Protein AF-A0A969MV50-F1 (afdb_monomer)

Radius of gyration: 19.42 Å; Cα contacts (8 Å, |Δi|>4): 163; chains: 1; bounding box: 43×26×52 Å

Secondary structure (DSSP, 8-state):
--EEEETTEEEETT-----HHHHHHHHHHHHTT--EE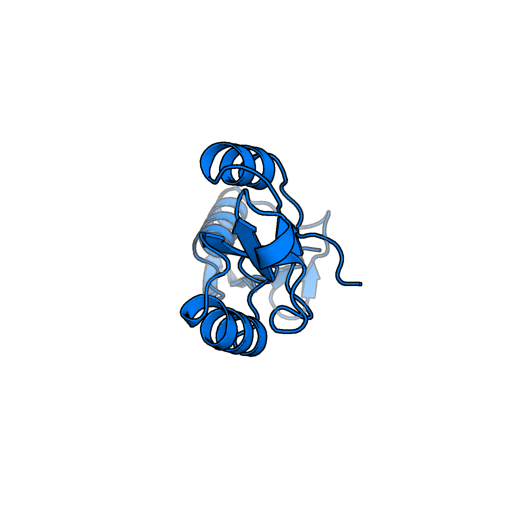EEETTEEEEE---PPPPEEEEE--STTHHHHHHHHHHTT-EEEEE-S-HHHHTSGGGTTSEEE-S-HHHHHHHHHH--SPPPP-

Foldseek 3Di:
DAWWAFPNDIDDDPDDPPDVVVVVVLVVCQVVVHWDWDQDPNGITTRDDDDQAAEDEAEDLDDVVLVVLVVCVVVRYQYEYEDLDVVSQPDPSNPQHHYDNHDPVVVVVVVVVDPDRPDGD

Sequence (121 aa):
AQSLIAAGETFGAGNLPATPELANAANAAIDQDACRIEEIDGRRLFIHVFSPPPRLIIVGAVHIAQPLAQMARIAGYSVFLVDPRPAFVERDGFAGTTPIASWPDEAITDLASTAEPPSSP

Mean predicted aligned error: 9.25 Å

Structure (mmCIF, N/CA/C/O backbone):
data_AF-A0A969MV50-F1
#
_entry.id   AF-A0A969MV50-F1
#
loop_
_atom_site.group_PDB
_atom_site.id
_atom_site.type_symbol
_atom_site.label_atom_id
_atom_site.label_alt_id
_atom_site.label_comp_id
_atom_site.label_asym_id
_atom_site.label_entity_id
_atom_site.label_seq_id
_atom_site.pdbx_PDB_ins_code
_atom_site.Cartn_x
_atom_site.Cartn_y
_atom_site.Cartn_z
_atom_site.occupancy
_atom_site.B_iso_or_equiv
_atom_site.auth_seq_id
_atom_site.auth_comp_id
_atom_site.auth_asym_id
_atom_site.auth_atom_id
_atom_site.pdbx_PDB_model_num
ATOM 1 N N . ALA A 1 1 ? -12.107 8.773 6.513 1.00 43.03 1 ALA A N 1
ATOM 2 C CA . ALA A 1 1 ? -13.155 9.254 7.438 1.00 43.03 1 ALA A CA 1
ATOM 3 C C . ALA A 1 1 ? -13.176 8.329 8.649 1.00 43.03 1 ALA A C 1
ATOM 5 O O . ALA A 1 1 ? -13.305 7.129 8.457 1.00 43.03 1 ALA A O 1
ATOM 6 N N . GLN A 1 2 ? -12.957 8.849 9.859 1.00 50.38 2 GLN A N 1
ATOM 7 C CA . GLN A 1 2 ? -12.969 8.049 11.091 1.00 50.38 2 GLN A CA 1
ATOM 8 C C . GLN A 1 2 ? -14.398 7.999 11.653 1.00 50.38 2 GLN A C 1
ATOM 10 O O . GLN A 1 2 ? -15.133 8.987 11.581 1.00 50.38 2 GLN A O 1
ATOM 15 N N . SER A 1 3 ? -14.829 6.849 12.163 1.00 51.47 3 SER A N 1
ATOM 16 C CA . SER A 1 3 ? -16.154 6.667 12.768 1.00 51.47 3 SER A CA 1
ATOM 17 C C . SER A 1 3 ? -16.040 5.677 13.921 1.00 51.47 3 SER A C 1
ATOM 19 O O . SER A 1 3 ? -15.439 4.619 13.755 1.00 51.47 3 SER A O 1
ATOM 21 N N . LEU A 1 4 ? -16.596 6.025 15.082 1.00 55.16 4 LEU A N 1
ATOM 22 C CA . LEU A 1 4 ? -16.663 5.150 16.255 1.00 55.16 4 LEU A CA 1
ATOM 23 C C . LEU A 1 4 ? -18.073 4.566 16.343 1.00 55.16 4 LEU A C 1
ATOM 25 O O . LEU A 1 4 ? -19.046 5.309 16.228 1.00 55.16 4 LEU A O 1
ATOM 29 N N . ILE A 1 5 ? -18.193 3.264 16.590 1.00 53.75 5 ILE A N 1
ATOM 30 C CA . ILE A 1 5 ? -19.481 2.627 16.876 1.00 53.75 5 ILE A CA 1
ATOM 31 C C . ILE A 1 5 ? -19.458 2.150 18.329 1.00 53.75 5 ILE A C 1
ATOM 33 O O . ILE A 1 5 ? -18.663 1.284 18.694 1.00 53.75 5 ILE A O 1
ATOM 37 N N . ALA A 1 6 ? -20.333 2.712 19.161 1.00 52.50 6 ALA A N 1
ATOM 38 C CA . ALA A 1 6 ? -20.466 2.368 20.572 1.00 52.50 6 ALA A CA 1
ATOM 39 C C . ALA A 1 6 ? -21.909 1.939 20.862 1.00 52.50 6 ALA A C 1
ATOM 41 O O . ALA A 1 6 ? -22.839 2.691 20.602 1.00 52.50 6 ALA A O 1
ATOM 42 N N . ALA A 1 7 ? -22.105 0.724 21.386 1.00 54.75 7 ALA A N 1
ATOM 43 C CA . ALA A 1 7 ? -23.419 0.205 21.797 1.00 54.75 7 ALA A CA 1
ATOM 44 C C . ALA A 1 7 ? -24.544 0.276 20.729 1.00 54.75 7 ALA A C 1
ATOM 46 O O . ALA A 1 7 ? -25.717 0.380 21.072 1.00 54.75 7 ALA A O 1
ATOM 47 N N . GLY A 1 8 ? -24.200 0.189 19.437 1.00 55.16 8 GLY A N 1
ATOM 48 C CA . GLY A 1 8 ? -25.162 0.289 18.328 1.00 55.16 8 GLY A CA 1
ATOM 49 C C . GLY A 1 8 ? -25.410 1.715 17.821 1.00 55.16 8 GLY A C 1
ATOM 50 O O . GLY A 1 8 ? -26.156 1.891 16.861 1.00 55.16 8 GLY A O 1
ATOM 51 N N . GLU A 1 9 ? -24.753 2.717 18.409 1.00 50.94 9 GLU A N 1
ATOM 52 C CA . GLU A 1 9 ? -24.778 4.108 17.961 1.00 50.94 9 GLU A CA 1
ATOM 53 C C . GLU A 1 9 ? -23.477 4.458 17.224 1.00 50.94 9 GLU A C 1
ATOM 55 O O . GLU A 1 9 ? -22.374 4.161 17.692 1.00 50.94 9 GLU A O 1
ATOM 60 N N . THR A 1 10 ? -23.601 5.096 16.058 1.00 54.12 10 THR A N 1
ATOM 61 C CA . THR A 1 10 ? -22.461 5.580 15.268 1.00 54.12 10 THR A CA 1
ATOM 62 C C . THR A 1 10 ? -22.184 7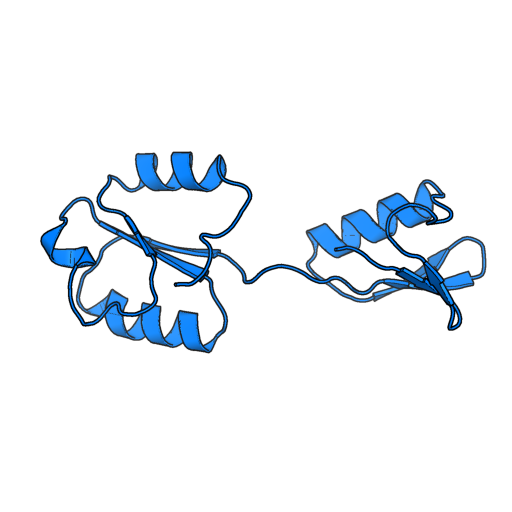.040 15.610 1.00 54.12 10 THR A C 1
ATOM 64 O O . THR A 1 10 ? -23.001 7.916 15.327 1.00 54.12 10 THR A O 1
ATOM 67 N N . PHE A 1 11 ? -21.003 7.317 16.154 1.00 57.41 11 PHE A N 1
ATOM 68 C CA . PHE A 1 11 ? -20.507 8.667 16.397 1.00 57.41 11 PHE A CA 1
ATOM 69 C C . PHE A 1 11 ? -19.591 9.069 15.232 1.00 57.41 11 PHE A C 1
ATOM 71 O O . PHE A 1 11 ? -18.498 8.527 15.047 1.00 57.41 11 PHE A O 1
ATOM 78 N N . GLY A 1 12 ? -20.081 9.990 14.397 1.00 43.41 12 GLY A N 1
ATOM 79 C CA . GLY A 1 12 ? -19.344 10.545 13.261 1.00 43.41 12 GLY A CA 1
ATOM 80 C C . GLY A 1 12 ? -18.306 11.590 13.679 1.00 43.41 12 GLY A C 1
ATOM 81 O O . GLY A 1 12 ? -18.380 12.155 14.773 1.00 43.41 12 GLY A O 1
ATOM 82 N N . ALA A 1 13 ? -17.350 11.852 12.780 1.00 45.97 13 ALA A N 1
ATOM 83 C CA . ALA A 1 13 ? -16.310 12.872 12.914 1.00 45.97 13 ALA A CA 1
ATOM 84 C C . ALA A 1 13 ? -16.898 14.215 13.397 1.00 45.97 13 ALA A C 1
ATOM 86 O O . ALA A 1 13 ? -17.526 14.937 12.628 1.00 45.97 13 ALA A O 1
ATOM 87 N N . GLY A 1 14 ? -16.724 14.518 14.687 1.00 43.94 14 GLY A N 1
ATOM 88 C CA . GLY A 1 14 ? -17.176 15.766 15.311 1.00 43.94 14 GLY A CA 1
ATOM 89 C C . GLY A 1 14 ? -17.942 15.617 16.629 1.00 43.94 14 GLY A C 1
ATOM 90 O O . GLY A 1 14 ? -17.989 16.586 17.377 1.00 43.94 14 GLY A O 1
ATOM 91 N N . ASN A 1 15 ? -18.491 14.439 16.956 1.00 46.84 15 ASN A N 1
ATOM 92 C CA . ASN A 1 15 ? -19.221 14.228 18.221 1.00 46.84 15 ASN A CA 1
ATOM 93 C C . ASN A 1 15 ? -18.810 12.940 18.952 1.00 46.84 15 ASN A C 1
ATOM 95 O O . ASN A 1 15 ? -19.641 12.226 19.509 1.00 46.84 15 ASN A O 1
ATOM 99 N N . LEU A 1 16 ? -17.517 12.615 18.921 1.00 54.88 16 LEU A N 1
ATOM 100 C CA . LEU A 1 16 ? -16.963 11.610 19.823 1.00 54.88 16 LEU A CA 1
ATOM 101 C C . LEU A 1 16 ? -17.031 12.187 21.247 1.00 54.88 16 LEU A C 1
ATOM 103 O O . LEU A 1 16 ? -16.587 13.323 21.433 1.00 54.88 16 LEU A O 1
ATOM 107 N N . PRO A 1 17 ? -17.527 11.456 22.260 1.00 56.75 17 PRO A N 1
ATOM 108 C CA . PRO A 1 17 ? -17.258 11.806 23.648 1.00 56.75 17 PRO A CA 1
ATOM 109 C C . PRO A 1 17 ? -15.754 11.620 23.874 1.00 56.75 17 PRO A C 1
ATOM 111 O O . PRO A 1 17 ? -15.301 10.549 24.256 1.00 56.75 17 PRO A O 1
ATOM 114 N N . ALA A 1 18 ? -14.957 12.628 23.518 1.00 62.16 18 ALA A N 1
ATOM 115 C CA . ALA A 1 18 ? -13.504 12.561 23.527 1.00 62.16 18 ALA A CA 1
ATOM 116 C C . ALA A 1 18 ? -12.999 12.683 24.967 1.00 62.16 18 ALA A C 1
ATOM 118 O O . ALA A 1 18 ? -12.464 13.715 25.375 1.00 62.16 18 ALA A O 1
ATOM 119 N N . THR A 1 19 ? -13.191 11.632 25.761 1.00 77.25 19 THR A N 1
ATOM 120 C CA . THR A 1 19 ? -12.386 11.466 26.963 1.00 77.25 19 THR A CA 1
ATOM 121 C C . THR A 1 19 ? -10.933 11.242 26.531 1.00 77.25 19 THR A C 1
ATOM 123 O O . THR A 1 19 ? -10.684 10.621 25.489 1.00 77.25 19 THR A O 1
ATOM 126 N N . PRO A 1 20 ? -9.945 11.759 27.285 1.00 80.69 20 PRO A N 1
ATOM 127 C CA . PRO A 1 20 ? -8.533 11.543 26.964 1.00 80.69 20 PRO A CA 1
ATOM 128 C C . PRO A 1 20 ? -8.181 10.056 26.835 1.00 80.69 20 PRO A C 1
ATOM 130 O O . PRO A 1 20 ? -7.339 9.682 26.026 1.00 80.69 20 PRO A O 1
ATOM 133 N N . GLU A 1 21 ? -8.867 9.203 27.595 1.00 83.50 21 GLU A N 1
ATOM 134 C CA . GLU A 1 21 ? -8.704 7.753 27.563 1.00 83.50 21 GLU A CA 1
ATOM 135 C C . GLU A 1 21 ? -9.161 7.145 26.230 1.00 83.50 21 GLU A C 1
ATOM 137 O O . GLU A 1 21 ? -8.394 6.415 25.600 1.00 83.50 21 GLU A O 1
ATOM 142 N N . LEU A 1 22 ? -10.346 7.522 25.730 1.00 81.56 22 LEU A N 1
ATOM 143 C CA . LEU A 1 22 ? -10.817 7.100 24.409 1.00 81.56 22 LEU A CA 1
ATOM 144 C C . LEU A 1 22 ? -9.907 7.600 23.283 1.00 81.56 22 LEU A C 1
ATOM 146 O O . LEU A 1 22 ? -9.620 6.848 22.352 1.00 81.56 22 LEU A O 1
ATOM 150 N N . ALA A 1 23 ? -9.430 8.843 23.368 1.00 79.31 23 ALA A N 1
ATOM 151 C CA . ALA A 1 23 ? -8.510 9.396 22.377 1.00 79.31 23 ALA A CA 1
ATOM 152 C C . ALA A 1 23 ? -7.181 8.621 22.342 1.00 79.31 23 ALA A C 1
ATOM 154 O O . ALA A 1 23 ? -6.707 8.253 21.268 1.00 79.31 23 ALA A O 1
ATOM 155 N N . ASN A 1 24 ? -6.611 8.309 23.508 1.00 83.44 24 ASN A N 1
ATOM 156 C CA . ASN A 1 24 ? -5.386 7.516 23.608 1.00 83.44 24 ASN A CA 1
ATOM 157 C C . ASN A 1 24 ? -5.585 6.088 23.088 1.00 83.44 24 ASN A C 1
ATOM 159 O O . ASN A 1 24 ? -4.744 5.586 22.342 1.00 83.44 24 ASN A O 1
ATOM 163 N N . ALA A 1 25 ? -6.705 5.448 23.431 1.00 84.94 25 ALA A N 1
ATOM 164 C CA . ALA A 1 25 ? -7.029 4.118 22.935 1.00 84.94 25 ALA A CA 1
ATOM 165 C C . ALA A 1 25 ? -7.192 4.114 21.405 1.00 84.94 25 ALA A C 1
ATOM 167 O O . ALA A 1 25 ? -6.621 3.254 20.731 1.00 84.94 25 ALA A O 1
ATOM 168 N N . ALA A 1 26 ? -7.901 5.095 20.841 1.00 81.50 26 ALA A N 1
ATOM 169 C CA . ALA A 1 26 ? -8.055 5.231 19.396 1.00 81.50 26 ALA A CA 1
ATOM 170 C C . ALA A 1 26 ? -6.706 5.453 18.693 1.00 81.50 26 ALA A C 1
ATOM 172 O O . ALA A 1 26 ? -6.411 4.751 17.728 1.00 81.50 26 ALA A O 1
ATOM 173 N N . ASN A 1 27 ? -5.856 6.348 19.207 1.00 80.69 27 ASN A N 1
ATOM 174 C CA . ASN A 1 27 ? -4.523 6.592 18.646 1.00 80.69 27 ASN A CA 1
ATOM 175 C C . ASN A 1 27 ? -3.652 5.331 18.691 1.00 80.69 27 ASN A C 1
ATOM 177 O O . ASN A 1 27 ? -3.096 4.939 17.673 1.00 80.69 27 ASN A O 1
ATOM 181 N N . ALA A 1 28 ? -3.631 4.616 19.819 1.00 84.50 28 ALA A N 1
ATOM 182 C CA . ALA A 1 28 ? -2.898 3.357 19.918 1.00 84.50 28 ALA A CA 1
ATOM 183 C C . ALA A 1 28 ? -3.431 2.279 18.955 1.00 84.50 28 ALA A C 1
ATOM 185 O O . ALA A 1 28 ? -2.681 1.406 18.533 1.00 84.50 28 ALA A O 1
ATOM 186 N N . ALA A 1 29 ? -4.730 2.291 18.628 1.00 84.94 29 ALA A N 1
ATOM 187 C CA . ALA A 1 29 ? -5.315 1.373 17.642 1.00 84.94 29 ALA A CA 1
ATOM 188 C C . ALA A 1 29 ? -4.866 1.710 16.224 1.00 84.94 29 ALA A C 1
ATOM 190 O O . ALA A 1 29 ? -4.524 0.806 15.465 1.00 84.94 29 ALA A O 1
ATOM 191 N N . ILE A 1 30 ? -4.830 3.003 15.901 1.00 81.62 30 ILE A N 1
ATOM 192 C CA . ILE A 1 30 ? -4.337 3.517 14.623 1.00 81.62 30 ILE A CA 1
ATOM 193 C C . ILE A 1 30 ? -2.854 3.176 14.454 1.00 81.62 30 ILE A C 1
ATOM 195 O O . ILE A 1 30 ? -2.481 2.616 13.428 1.00 81.62 30 ILE A O 1
ATOM 199 N N . ASP A 1 31 ? -2.029 3.427 15.472 1.00 80.62 31 ASP A N 1
ATOM 200 C CA . ASP A 1 31 ? -0.583 3.166 15.423 1.00 80.62 31 ASP A CA 1
ATOM 201 C C . ASP A 1 31 ? -0.252 1.677 15.240 1.00 80.62 31 ASP A C 1
ATOM 203 O O . ASP A 1 31 ? 0.769 1.324 14.652 1.00 80.62 31 ASP A O 1
ATOM 207 N N . GLN A 1 32 ? -1.113 0.793 15.748 1.00 84.06 32 GLN A N 1
ATOM 208 C CA . GLN A 1 32 ? -0.958 -0.660 15.642 1.00 84.06 32 GLN A CA 1
ATOM 209 C C . GLN A 1 32 ? -1.678 -1.260 14.431 1.00 84.06 32 GLN A C 1
ATOM 211 O O . GLN A 1 32 ? -1.600 -2.472 14.234 1.00 84.06 32 GLN A O 1
ATOM 216 N N . ASP A 1 33 ? -2.401 -0.443 13.661 1.00 83.75 33 ASP A N 1
ATOM 217 C CA . ASP A 1 33 ? -3.303 -0.877 12.592 1.00 83.75 33 ASP A CA 1
ATOM 218 C C . ASP A 1 33 ? -4.223 -2.044 13.015 1.00 83.75 33 ASP A C 1
ATOM 220 O O . ASP A 1 33 ? -4.409 -3.035 12.307 1.00 83.75 33 ASP A O 1
ATOM 224 N N . ALA A 1 34 ? -4.759 -1.963 14.239 1.00 85.00 34 ALA A N 1
ATOM 225 C CA . ALA A 1 34 ? -5.445 -3.075 14.886 1.00 85.00 34 ALA A CA 1
ATOM 226 C C . ALA A 1 34 ? -6.817 -2.670 15.426 1.00 85.00 34 ALA A C 1
ATOM 228 O O . ALA A 1 34 ? -6.958 -1.757 16.241 1.00 85.00 34 ALA A O 1
ATOM 229 N N . CYS A 1 35 ? -7.841 -3.422 15.023 1.00 87.56 35 CYS A N 1
ATOM 230 C CA . CYS A 1 35 ? -9.177 -3.307 15.595 1.00 87.56 35 CYS A CA 1
ATOM 231 C C . CYS A 1 35 ? -9.241 -4.050 16.929 1.00 87.56 35 CYS A C 1
ATOM 233 O O . CYS A 1 35 ? -8.777 -5.188 17.031 1.00 87.56 35 CYS A O 1
ATOM 235 N N . ARG A 1 36 ? -9.853 -3.444 17.948 1.00 87.31 36 ARG A N 1
ATOM 236 C CA . ARG A 1 36 ? -9.967 -4.073 19.269 1.00 87.31 36 ARG A CA 1
ATOM 237 C C . ARG A 1 36 ? -11.166 -3.582 20.061 1.00 87.31 36 ARG A C 1
ATOM 239 O O . ARG A 1 36 ? -11.809 -2.595 19.714 1.00 87.31 36 ARG A O 1
ATOM 246 N N . ILE A 1 37 ? -11.467 -4.313 21.124 1.00 89.06 37 ILE A N 1
ATOM 247 C CA . ILE A 1 37 ? -12.488 -3.945 22.097 1.00 89.06 37 ILE A CA 1
ATOM 248 C C . ILE A 1 37 ? -11.779 -3.385 23.325 1.00 89.06 37 ILE A C 1
ATOM 250 O O . ILE A 1 37 ? -10.850 -4.017 23.818 1.00 89.06 37 ILE A O 1
ATOM 254 N N . GLU A 1 38 ? -12.237 -2.236 23.806 1.00 87.06 38 GLU A N 1
ATOM 255 C CA . GLU A 1 38 ? -11.714 -1.557 24.993 1.00 87.06 38 GLU A CA 1
ATOM 256 C C . GLU A 1 38 ? -12.837 -1.321 26.002 1.00 87.06 38 GLU A C 1
ATOM 258 O O . GLU A 1 38 ? -13.990 -1.087 25.622 1.00 87.06 38 GLU A O 1
ATOM 263 N N . GLU A 1 39 ? -12.505 -1.373 27.288 1.00 88.62 39 GLU A N 1
ATOM 264 C CA . GLU A 1 39 ? -13.399 -0.935 28.359 1.00 88.62 39 GLU A CA 1
ATOM 265 C C . GLU A 1 39 ? -12.984 0.462 28.814 1.00 88.62 39 GLU A C 1
ATOM 267 O O . GLU A 1 39 ? -11.916 0.638 29.387 1.00 88.62 39 GLU A O 1
ATOM 272 N N . ILE A 1 40 ? -13.823 1.459 28.531 1.00 83.69 40 ILE A N 1
ATOM 273 C CA . ILE A 1 40 ? -13.553 2.875 28.810 1.00 83.69 40 ILE A CA 1
ATOM 274 C C . ILE A 1 40 ? -14.798 3.464 29.461 1.00 83.69 40 ILE A C 1
ATOM 276 O O . ILE A 1 40 ? -15.911 3.240 28.979 1.00 83.69 40 ILE A O 1
ATOM 280 N N . ASP A 1 41 ? -14.636 4.182 30.574 1.00 81.81 41 ASP A N 1
ATOM 281 C CA . ASP A 1 41 ? -15.746 4.772 31.340 1.00 81.81 41 ASP A CA 1
ATOM 282 C C . ASP A 1 41 ? -16.856 3.756 31.709 1.00 81.81 41 ASP A C 1
ATOM 284 O O . ASP A 1 41 ? -18.052 4.062 31.694 1.00 81.81 41 ASP A O 1
ATOM 288 N N . GLY A 1 42 ? -16.474 2.503 31.991 1.00 83.12 42 GLY A N 1
ATOM 289 C CA . GLY A 1 42 ? -17.412 1.412 32.293 1.00 83.12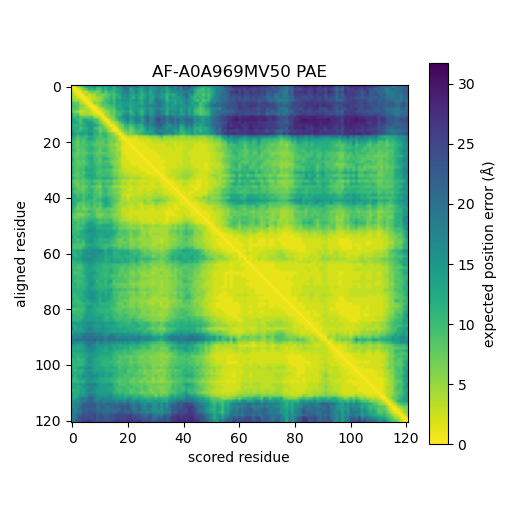 42 GLY A CA 1
ATOM 290 C C . GLY A 1 42 ? -18.260 0.956 31.098 1.00 83.12 42 GLY A C 1
ATOM 291 O O . GLY A 1 42 ? -19.248 0.240 31.277 1.00 83.12 42 GLY A O 1
ATOM 292 N N . ARG A 1 43 ? -17.902 1.369 29.877 1.00 81.69 43 ARG A N 1
ATOM 293 C CA . ARG A 1 43 ? -18.544 0.963 28.623 1.00 81.69 43 ARG A CA 1
ATOM 294 C C . ARG A 1 43 ? -17.600 0.095 27.811 1.00 81.69 43 ARG A C 1
ATOM 296 O O . ARG A 1 43 ? -16.412 0.375 27.707 1.00 81.69 43 ARG A O 1
ATOM 303 N N . ARG A 1 44 ? -18.161 -0.920 27.160 1.00 82.44 44 ARG A N 1
ATOM 304 C CA . ARG A 1 44 ? -17.435 -1.771 26.218 1.00 82.44 44 ARG A CA 1
ATOM 305 C C . ARG A 1 44 ? -17.543 -1.179 24.813 1.00 82.44 44 ARG A C 1
ATOM 307 O O . ARG A 1 44 ? -18.627 -1.174 24.227 1.00 82.44 44 ARG A O 1
ATOM 314 N N . LEU A 1 45 ? -16.435 -0.660 24.296 1.00 81.19 45 LEU A N 1
ATOM 315 C CA . LEU A 1 45 ? -16.350 0.048 23.018 1.00 81.19 45 LEU A CA 1
ATOM 316 C C . LEU A 1 45 ? -15.582 -0.791 21.997 1.00 81.19 45 LEU A C 1
ATOM 318 O 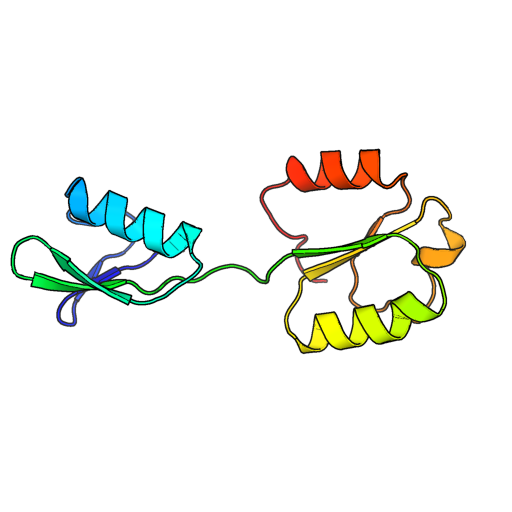O . LEU A 1 45 ? -14.564 -1.392 22.328 1.00 81.19 45 LEU A O 1
ATOM 322 N N . PHE A 1 46 ? -16.052 -0.824 20.749 1.00 82.69 46 PHE A N 1
ATOM 323 C CA . PHE A 1 46 ? -15.307 -1.424 19.645 1.00 82.69 46 PHE A CA 1
ATOM 324 C C . PHE A 1 46 ? -14.634 -0.326 18.825 1.00 82.69 46 PHE A C 1
ATOM 326 O O . PHE A 1 46 ? -15.301 0.543 18.261 1.00 82.69 46 PHE A O 1
ATOM 333 N N . ILE A 1 47 ? -13.307 -0.375 18.760 1.00 82.31 47 ILE A N 1
ATOM 334 C CA . ILE A 1 47 ? -12.496 0.527 17.952 1.00 82.31 47 ILE A CA 1
ATOM 3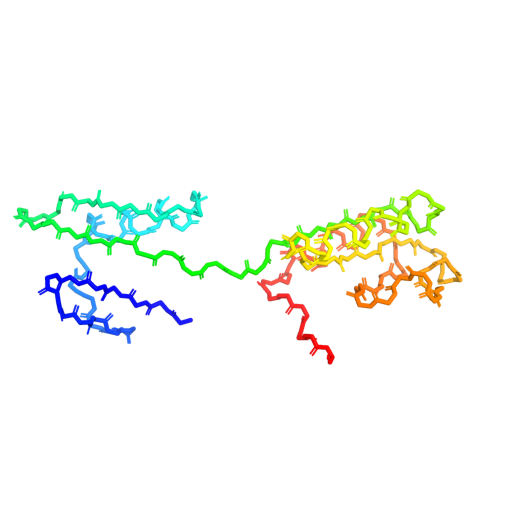35 C C . ILE A 1 47 ? -12.195 -0.185 16.637 1.00 82.31 47 ILE A C 1
ATOM 337 O O . ILE A 1 47 ? -11.469 -1.181 16.609 1.00 82.31 47 ILE A O 1
ATOM 341 N N . HIS A 1 48 ? -12.767 0.334 15.552 1.00 81.44 48 HIS A N 1
ATOM 342 C CA . HIS A 1 48 ? -12.535 -0.153 14.200 1.00 81.44 48 HIS A CA 1
ATOM 343 C C . HIS A 1 48 ? -11.629 0.821 13.445 1.00 81.44 48 HIS A C 1
ATOM 345 O O . HIS A 1 48 ? -11.983 1.987 13.255 1.00 81.44 48 HIS A O 1
ATOM 351 N N . VAL A 1 49 ? -10.458 0.344 13.032 1.00 82.31 49 VAL A N 1
ATOM 352 C CA . VAL A 1 49 ? -9.452 1.136 12.323 1.00 82.31 49 VAL A CA 1
ATOM 353 C C . VAL A 1 49 ? -9.613 0.900 10.825 1.00 82.31 49 VAL A C 1
ATOM 355 O O . VAL A 1 49 ? -9.616 -0.236 10.362 1.00 82.31 49 VAL A O 1
ATOM 358 N N . PHE A 1 50 ? -9.762 1.985 10.068 1.00 80.06 50 PHE A N 1
ATOM 359 C CA . PHE A 1 50 ? -9.771 1.957 8.608 1.00 80.06 50 PHE A CA 1
ATOM 360 C C . PHE A 1 50 ? -8.492 2.612 8.097 1.00 80.06 50 PHE A C 1
ATOM 362 O O . PHE A 1 50 ? -8.458 3.831 7.896 1.00 80.06 50 PHE A O 1
ATOM 369 N N . SER A 1 51 ? -7.449 1.811 7.908 1.00 79.00 51 SER A N 1
ATOM 370 C CA . SER A 1 51 ? -6.183 2.296 7.365 1.00 79.00 51 SER A CA 1
ATOM 371 C C . SER A 1 51 ? -6.183 2.260 5.839 1.00 79.00 51 SER A C 1
ATOM 373 O O . SER A 1 51 ? -6.767 1.354 5.235 1.00 79.00 51 SER A O 1
ATOM 375 N N . PRO A 1 52 ? -5.553 3.249 5.184 1.00 81.00 52 PRO A N 1
ATOM 376 C CA . PR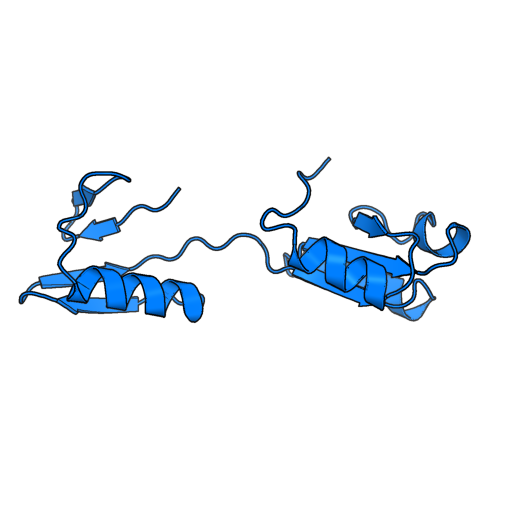O A 1 52 ? -5.302 3.168 3.754 1.00 81.00 52 PRO A CA 1
ATOM 377 C C . PRO A 1 52 ? -4.373 1.983 3.434 1.00 81.00 52 PRO A C 1
ATOM 379 O O . PRO A 1 52 ? -3.649 1.514 4.315 1.00 81.00 52 PRO A O 1
ATOM 382 N N . PRO A 1 53 ? -4.341 1.522 2.170 1.00 85.56 53 PRO A N 1
ATOM 383 C CA . PRO A 1 53 ? -3.416 0.485 1.730 1.00 85.56 53 PRO A CA 1
ATOM 384 C C . PRO A 1 53 ? -1.967 0.782 2.154 1.00 85.56 53 PRO A C 1
ATOM 386 O O . PRO A 1 53 ? -1.483 1.896 1.904 1.00 85.56 53 PRO A O 1
ATOM 389 N N . PRO A 1 54 ? -1.248 -0.184 2.755 1.00 88.19 54 PRO A N 1
ATOM 390 C CA . PRO A 1 54 ? 0.134 0.022 3.158 1.00 88.19 54 PRO A CA 1
ATOM 391 C C . PRO A 1 54 ? 1.009 0.332 1.939 1.00 88.19 54 PRO A C 1
ATOM 393 O O . PRO A 1 54 ? 0.830 -0.212 0.846 1.00 88.19 54 PRO A O 1
ATOM 396 N N . ARG A 1 55 ? 1.979 1.227 2.124 1.00 91.31 55 ARG A N 1
ATOM 397 C CA . ARG A 1 55 ? 2.897 1.661 1.064 1.00 91.31 55 ARG A CA 1
ATOM 398 C C . ARG A 1 55 ? 4.089 0.709 1.003 1.00 91.31 55 ARG A C 1
ATOM 400 O O . ARG A 1 55 ? 4.727 0.463 2.023 1.00 91.31 55 ARG A O 1
ATOM 407 N N . LEU A 1 56 ? 4.417 0.210 -0.187 1.00 94.62 56 LEU A N 1
ATOM 408 C CA . LEU A 1 56 ? 5.630 -0.571 -0.436 1.00 94.62 56 LEU A CA 1
ATOM 409 C C . LEU A 1 56 ? 6.519 0.1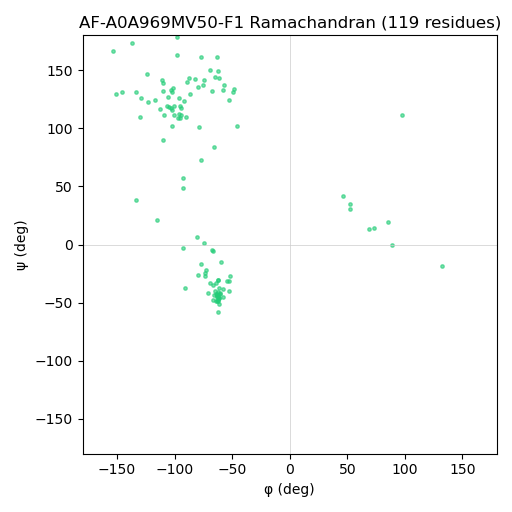68 -1.431 1.00 94.62 56 LEU A C 1
ATOM 411 O O . LEU A 1 56 ? 6.089 0.457 -2.544 1.00 94.62 56 LEU A O 1
ATOM 415 N N . ILE A 1 57 ? 7.768 0.426 -1.049 1.00 95.62 57 ILE A N 1
ATOM 416 C CA . ILE A 1 57 ? 8.773 1.034 -1.923 1.00 95.62 57 ILE A CA 1
ATOM 417 C C . ILE A 1 57 ? 9.720 -0.068 -2.398 1.00 95.62 57 ILE A C 1
ATOM 419 O O . ILE A 1 57 ? 10.409 -0.693 -1.594 1.00 95.62 57 ILE A O 1
ATOM 423 N N . ILE A 1 58 ? 9.752 -0.308 -3.706 1.00 95.69 58 ILE A N 1
ATOM 424 C CA . ILE A 1 58 ? 10.676 -1.243 -4.349 1.00 95.69 58 ILE A CA 1
ATOM 425 C C . ILE A 1 58 ? 11.793 -0.425 -4.990 1.00 95.69 58 ILE A C 1
ATOM 427 O O . ILE A 1 58 ? 11.549 0.337 -5.923 1.00 95.69 58 ILE A O 1
ATOM 431 N N . VAL A 1 59 ? 13.022 -0.598 -4.503 1.00 95.81 59 VAL A N 1
ATOM 432 C CA . VAL A 1 59 ? 14.209 0.071 -5.046 1.00 95.81 59 VAL A CA 1
ATOM 433 C C . VAL A 1 59 ? 14.912 -0.851 -6.042 1.00 95.81 59 VAL A C 1
ATOM 435 O O . VAL A 1 59 ? 15.376 -1.933 -5.681 1.00 95.81 59 VAL A O 1
ATOM 438 N N . GLY A 1 60 ? 15.012 -0.402 -7.291 1.00 93.88 60 GLY A N 1
ATOM 439 C CA . GLY A 1 60 ? 15.605 -1.128 -8.411 1.00 93.88 60 GLY A CA 1
ATOM 440 C C . GLY A 1 60 ? 14.559 -1.841 -9.270 1.00 93.88 60 GLY A C 1
ATOM 441 O O . GLY A 1 60 ? 13.987 -2.857 -8.877 1.00 93.88 60 GLY A O 1
ATOM 442 N N . ALA A 1 61 ? 14.370 -1.370 -10.502 1.00 92.94 61 ALA A N 1
ATOM 443 C CA . ALA A 1 61 ? 13.369 -1.877 -11.444 1.00 92.94 61 ALA A CA 1
ATOM 444 C C . ALA A 1 61 ? 13.929 -2.976 -12.373 1.00 92.94 61 ALA A C 1
ATOM 446 O O . ALA A 1 61 ? 13.790 -2.947 -13.599 1.00 92.94 61 ALA A O 1
ATOM 447 N N . VAL A 1 62 ? 14.609 -3.965 -11.779 1.00 91.75 62 VAL 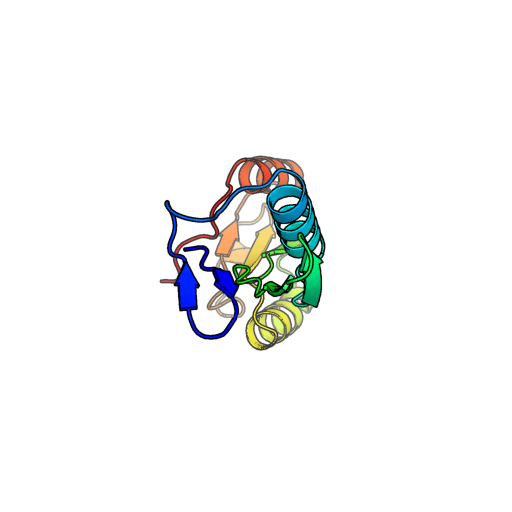A N 1
ATOM 448 C CA . VAL A 1 62 ? 15.211 -5.110 -12.494 1.00 91.75 62 VAL A CA 1
ATOM 449 C C . VAL A 1 62 ? 14.314 -6.356 -12.444 1.00 91.75 62 VAL A C 1
ATOM 451 O O . VAL A 1 62 ? 13.246 -6.348 -11.845 1.00 91.75 62 VAL A O 1
ATOM 454 N N . HIS A 1 63 ? 14.733 -7.448 -13.088 1.00 88.94 63 HIS A N 1
ATOM 455 C CA . HIS A 1 63 ? 13.911 -8.641 -13.344 1.00 88.94 63 HIS A CA 1
ATOM 456 C C . HIS A 1 63 ? 13.224 -9.266 -12.111 1.00 88.94 63 HIS A C 1
ATOM 458 O O . HIS A 1 63 ? 12.119 -9.781 -12.242 1.00 88.94 63 HIS A O 1
ATOM 464 N N . ILE A 1 64 ? 13.817 -9.189 -10.913 1.00 91.88 64 ILE A N 1
ATOM 465 C CA . ILE A 1 64 ? 13.189 -9.698 -9.678 1.00 91.88 64 ILE A CA 1
ATOM 466 C C . ILE A 1 64 ? 12.042 -8.811 -9.166 1.00 91.88 64 ILE A C 1
ATOM 468 O O . ILE A 1 64 ? 11.156 -9.293 -8.464 1.00 91.88 64 ILE A O 1
ATOM 472 N N . ALA A 1 65 ? 12.042 -7.523 -9.518 1.00 94.12 65 ALA A N 1
ATOM 473 C CA . ALA A 1 65 ? 11.067 -6.558 -9.027 1.00 94.12 65 ALA A CA 1
ATOM 474 C C . ALA A 1 65 ? 9.687 -6.753 -9.664 1.00 94.12 65 ALA A C 1
ATOM 476 O O . ALA A 1 65 ? 8.685 -6.429 -9.038 1.00 94.12 65 ALA A O 1
ATOM 477 N N . GLN A 1 66 ? 9.614 -7.303 -10.879 1.00 92.75 66 GLN A N 1
ATOM 478 C CA . GLN A 1 66 ? 8.349 -7.523 -11.590 1.00 92.75 66 GLN A CA 1
ATOM 479 C C . GLN A 1 66 ? 7.409 -8.490 -10.849 1.00 92.75 66 GLN A C 1
ATOM 481 O O . GLN A 1 66 ? 6.309 -8.071 -10.477 1.00 92.75 66 GLN A O 1
ATOM 486 N N . PRO A 1 67 ? 7.806 -9.749 -10.555 1.00 94.00 67 PRO A N 1
ATOM 487 C CA . PRO A 1 67 ? 6.937 -10.652 -9.806 1.00 94.00 67 PRO A CA 1
ATOM 488 C C . PRO A 1 67 ? 6.668 -10.140 -8.385 1.00 94.00 67 PRO A C 1
ATOM 490 O O . PRO A 1 67 ? 5.562 -10.316 -7.879 1.00 94.00 67 PRO A O 1
ATOM 493 N N . LEU A 1 68 ? 7.632 -9.459 -7.752 1.00 94.81 68 LEU A N 1
ATOM 494 C CA . LEU A 1 68 ? 7.438 -8.845 -6.437 1.00 94.81 68 LEU A CA 1
ATOM 495 C C . LEU A 1 68 ? 6.348 -7.766 -6.463 1.00 94.81 68 LEU A C 1
ATOM 497 O O . LEU A 1 68 ? 5.444 -7.795 -5.632 1.00 94.81 68 LEU A O 1
ATOM 501 N N . ALA A 1 69 ? 6.406 -6.847 -7.427 1.00 94.19 69 ALA A N 1
ATOM 502 C CA . ALA A 1 69 ? 5.419 -5.788 -7.592 1.00 94.19 69 ALA A CA 1
ATOM 503 C C . ALA A 1 69 ? 4.018 -6.364 -7.835 1.00 94.19 69 ALA A C 1
ATOM 505 O O . ALA A 1 69 ? 3.049 -5.905 -7.232 1.00 94.19 69 ALA A O 1
ATOM 506 N N . GLN A 1 70 ? 3.906 -7.411 -8.658 1.00 93.12 70 GLN A N 1
ATOM 507 C CA . GLN A 1 70 ? 2.633 -8.090 -8.890 1.00 93.12 70 GLN A CA 1
ATOM 508 C C . GLN A 1 70 ? 2.083 -8.736 -7.608 1.00 93.12 70 GLN A C 1
ATOM 510 O O . GLN A 1 70 ? 0.916 -8.528 -7.275 1.00 93.12 70 GLN A O 1
ATOM 515 N N . MET A 1 71 ? 2.911 -9.485 -6.871 1.00 95.12 71 MET A N 1
ATOM 516 C CA . MET A 1 71 ? 2.503 -10.104 -5.603 1.00 95.12 71 MET A CA 1
ATOM 517 C C . MET A 1 71 ? 2.081 -9.055 -4.570 1.00 95.12 71 MET A C 1
ATOM 519 O O . MET A 1 71 ? 1.053 -9.219 -3.918 1.00 95.12 71 MET A O 1
ATOM 523 N N . ALA A 1 72 ? 2.825 -7.954 -4.459 1.00 95.25 72 ALA A N 1
ATOM 524 C CA . ALA A 1 72 ? 2.516 -6.870 -3.534 1.00 95.25 72 ALA A CA 1
ATOM 525 C C . ALA A 1 72 ? 1.179 -6.191 -3.862 1.00 95.25 72 ALA A C 1
ATOM 527 O O . ALA A 1 72 ? 0.369 -5.959 -2.968 1.00 95.25 72 ALA A O 1
ATOM 528 N N . ARG A 1 73 ? 0.891 -5.941 -5.144 1.00 93.62 73 ARG A N 1
ATOM 529 C CA . ARG A 1 73 ? -0.410 -5.396 -5.561 1.00 93.62 73 ARG A CA 1
ATOM 530 C C . ARG A 1 73 ? -1.564 -6.339 -5.222 1.00 93.62 73 ARG A C 1
ATOM 532 O O . ARG A 1 73 ? -2.585 -5.886 -4.718 1.00 93.62 73 ARG A O 1
ATOM 539 N N . ILE A 1 74 ? -1.397 -7.643 -5.463 1.00 94.06 74 ILE A N 1
ATOM 540 C CA . ILE A 1 74 ? -2.402 -8.659 -5.099 1.00 94.06 74 ILE A CA 1
ATOM 541 C C . ILE A 1 74 ? -2.622 -8.688 -3.581 1.00 94.06 74 ILE A C 1
ATOM 543 O O . ILE A 1 74 ? -3.754 -8.832 -3.130 1.00 94.06 74 ILE A O 1
ATOM 547 N N . ALA A 1 75 ? -1.560 -8.501 -2.796 1.00 94.38 75 ALA A N 1
ATOM 548 C CA . ALA A 1 75 ? -1.630 -8.392 -1.342 1.00 94.38 75 ALA A CA 1
ATOM 549 C C . ALA A 1 75 ? -2.191 -7.043 -0.839 1.00 94.38 75 ALA A C 1
ATOM 551 O O . ALA A 1 75 ? -2.284 -6.843 0.368 1.00 94.38 75 ALA A O 1
ATOM 552 N N . GLY A 1 76 ? -2.583 -6.130 -1.737 1.00 91.69 76 GLY A N 1
ATOM 553 C CA . GLY A 1 76 ? -3.216 -4.859 -1.387 1.00 91.69 76 GLY A CA 1
ATOM 554 C C . GLY A 1 76 ? -2.246 -3.726 -1.052 1.00 91.69 76 GLY A C 1
ATOM 555 O O . GLY A 1 76 ? -2.661 -2.763 -0.419 1.00 91.69 76 GLY A O 1
ATOM 556 N N . TYR A 1 77 ? -0.974 -3.806 -1.454 1.00 94.12 77 TYR A N 1
ATOM 557 C CA . TYR A 1 77 ? -0.020 -2.709 -1.260 1.00 94.12 77 TYR A CA 1
ATOM 558 C C . TYR A 1 77 ? -0.138 -1.633 -2.345 1.00 94.12 77 TYR A C 1
ATOM 560 O O . TYR A 1 77 ? -0.254 -1.931 -3.538 1.00 94.12 77 TYR A O 1
ATOM 568 N N . SER A 1 78 ? 0.031 -0.376 -1.932 1.00 93.88 78 SER A N 1
ATOM 569 C CA . SER A 1 78 ? 0.343 0.742 -2.828 1.00 93.88 78 SER A CA 1
ATOM 570 C C . SER A 1 78 ? 1.833 0.707 -3.167 1.00 93.88 78 SER A C 1
ATOM 572 O O . SER A 1 78 ? 2.673 1.079 -2.346 1.00 93.88 78 SER A O 1
ATOM 574 N N . VAL A 1 79 ? 2.168 0.210 -4.359 1.00 95.00 79 VAL A N 1
ATOM 575 C CA . VAL A 1 79 ? 3.557 -0.046 -4.769 1.00 95.00 79 VAL A CA 1
ATOM 576 C C . VAL A 1 79 ? 4.161 1.161 -5.485 1.00 95.00 79 VAL A C 1
ATOM 578 O O . VAL A 1 79 ? 3.665 1.581 -6.532 1.00 95.00 79 VAL A O 1
ATOM 581 N N . PHE A 1 80 ? 5.281 1.656 -4.962 1.00 95.00 80 PHE A N 1
ATOM 582 C CA . PHE A 1 80 ? 6.144 2.659 -5.581 1.00 95.00 80 PHE A CA 1
ATOM 583 C C . PHE A 1 80 ? 7.410 1.982 -6.091 1.00 95.00 80 PHE A C 1
ATOM 585 O O . PHE A 1 80 ? 8.087 1.280 -5.338 1.00 95.00 80 PHE A O 1
ATOM 592 N N . LEU A 1 81 ? 7.730 2.184 -7.362 1.00 95.62 81 LEU A N 1
ATOM 593 C CA . LEU A 1 81 ? 8.894 1.588 -8.002 1.00 95.62 81 LEU A CA 1
ATOM 594 C C . LEU A 1 81 ? 9.934 2.672 -8.269 1.00 95.62 81 LEU A C 1
ATOM 596 O O . LEU A 1 81 ? 9.721 3.536 -9.114 1.00 95.62 81 LEU A O 1
ATOM 600 N N . VAL A 1 82 ? 11.055 2.609 -7.557 1.00 96.12 82 VAL A N 1
ATOM 601 C CA . VAL A 1 82 ? 12.113 3.619 -7.604 1.00 96.12 82 VAL A CA 1
ATOM 602 C C . VAL A 1 82 ? 13.314 3.076 -8.368 1.00 96.12 82 VAL A C 1
ATOM 604 O O . VAL A 1 82 ? 13.924 2.090 -7.952 1.00 96.12 82 VAL A O 1
ATOM 607 N N . ASP A 1 83 ? 13.690 3.723 -9.465 1.00 95.19 83 ASP A N 1
ATOM 608 C CA . ASP A 1 83 ? 14.969 3.481 -10.140 1.00 95.19 83 ASP A CA 1
ATOM 609 C C . ASP A 1 83 ? 15.407 4.772 -10.847 1.00 95.19 83 ASP A C 1
ATOM 611 O O . ASP A 1 83 ? 14.626 5.320 -11.626 1.00 95.19 83 ASP A O 1
ATOM 615 N N . PRO A 1 84 ? 16.650 5.250 -10.660 1.00 95.00 84 PRO A N 1
ATOM 616 C CA . PRO A 1 84 ? 17.122 6.482 -11.295 1.00 95.00 84 PRO A CA 1
ATOM 617 C C . PRO A 1 84 ? 17.265 6.357 -12.821 1.00 95.00 84 PRO A C 1
ATOM 619 O O . PRO A 1 84 ? 17.614 7.328 -13.489 1.00 95.00 84 PRO A O 1
ATOM 622 N N . ARG A 1 85 ? 17.049 5.164 -13.396 1.00 93.69 85 ARG A N 1
ATOM 623 C CA . ARG A 1 85 ? 17.078 4.912 -14.841 1.00 93.69 85 ARG A CA 1
ATOM 624 C C . ARG A 1 85 ? 15.635 4.824 -15.368 1.00 93.69 85 ARG A C 1
ATOM 626 O O . ARG A 1 85 ? 15.032 3.752 -15.260 1.00 93.69 85 ARG A O 1
ATOM 633 N N . PRO A 1 86 ? 15.096 5.876 -16.022 1.00 91.19 86 PRO A N 1
ATOM 634 C CA . PRO A 1 86 ? 13.694 5.929 -16.464 1.00 91.19 86 PRO A CA 1
ATOM 635 C C . PRO A 1 86 ? 13.260 4.723 -17.309 1.00 91.19 86 PRO A C 1
ATOM 637 O O . PRO A 1 86 ? 12.211 4.126 -17.081 1.00 91.19 86 PRO A O 1
ATOM 640 N N . ALA A 1 87 ? 14.146 4.259 -18.198 1.00 90.50 87 ALA A N 1
ATOM 641 C CA . ALA A 1 87 ? 13.904 3.109 -19.069 1.00 90.50 87 ALA A CA 1
ATOM 642 C C . ALA A 1 87 ? 13.609 1.786 -18.327 1.00 90.50 87 ALA A C 1
ATOM 644 O O . ALA A 1 87 ? 13.172 0.817 -18.949 1.00 90.50 87 ALA A O 1
ATOM 645 N N . PHE A 1 88 ? 13.896 1.698 -17.024 1.00 88.69 88 PHE A N 1
ATOM 646 C CA . PHE A 1 88 ? 13.606 0.511 -16.222 1.00 88.69 88 PHE A CA 1
ATOM 647 C C . PHE A 1 88 ? 12.223 0.577 -15.567 1.00 88.69 88 PHE A C 1
ATOM 649 O O . PHE A 1 88 ? 11.554 -0.456 -15.526 1.00 88.69 88 PHE A O 1
ATOM 656 N N . VAL A 1 89 ? 11.783 1.754 -15.107 1.00 87.25 89 VAL A N 1
ATOM 657 C CA . VAL A 1 89 ? 10.467 1.934 -14.461 1.00 87.25 89 VAL A CA 1
ATOM 658 C C . VAL A 1 89 ? 9.318 2.039 -15.464 1.00 87.25 89 VAL A C 1
ATOM 660 O O . VAL A 1 89 ? 8.204 1.643 -15.146 1.00 87.25 89 VAL A O 1
ATOM 663 N N . GLU A 1 90 ? 9.586 2.489 -16.692 1.00 83.06 90 GLU A N 1
ATOM 664 C CA . GLU A 1 90 ? 8.587 2.643 -17.767 1.00 83.06 90 GLU A CA 1
ATOM 665 C C . GLU A 1 90 ? 8.242 1.327 -18.498 1.00 83.06 90 GLU A C 1
ATOM 667 O O . GLU A 1 90 ? 7.538 1.326 -19.504 1.00 83.06 90 GLU A O 1
ATOM 672 N N . ARG A 1 91 ? 8.743 0.179 -18.027 1.00 78.88 91 ARG A N 1
ATOM 673 C CA . ARG A 1 91 ? 8.487 -1.124 -18.661 1.00 78.88 91 ARG A CA 1
ATOM 674 C C . ARG A 1 91 ? 7.067 -1.626 -18.390 1.00 78.88 91 ARG A C 1
ATOM 676 O O . ARG A 1 91 ? 6.615 -1.619 -17.247 1.00 78.88 91 ARG A O 1
ATOM 683 N N . ASP A 1 92 ? 6.454 -2.246 -19.401 1.00 77.62 92 ASP A N 1
ATOM 684 C CA . ASP A 1 92 ? 5.103 -2.841 -19.333 1.00 77.62 92 ASP A CA 1
ATOM 685 C C . ASP A 1 92 ? 4.891 -3.819 -18.159 1.00 77.62 92 ASP A C 1
ATOM 687 O O . ASP A 1 92 ? 3.780 -3.971 -17.654 1.00 77.62 92 ASP A O 1
ATOM 691 N N . GLY A 1 93 ? 5.959 -4.462 -17.669 1.00 82.06 93 GLY A N 1
ATOM 692 C CA . GLY A 1 93 ? 5.911 -5.397 -16.538 1.00 82.06 93 GLY A CA 1
ATOM 693 C C . GLY A 1 93 ? 5.561 -4.776 -15.178 1.00 82.06 93 GLY A C 1
ATOM 694 O O . GLY A 1 93 ? 5.413 -5.516 -14.208 1.00 82.06 93 GLY A O 1
ATOM 695 N N . PHE A 1 94 ? 5.432 -3.449 -15.086 1.00 89.06 94 PHE A N 1
ATOM 696 C CA . PHE A 1 94 ? 5.155 -2.721 -13.842 1.00 89.06 94 PHE A CA 1
ATOM 697 C C . PHE A 1 94 ? 3.799 -2.001 -13.833 1.00 89.06 94 PHE A C 1
ATOM 699 O O . PHE A 1 94 ? 3.580 -1.086 -13.033 1.00 89.06 94 PHE A O 1
ATOM 706 N N . ALA A 1 95 ? 2.866 -2.427 -14.691 1.00 87.88 95 ALA A N 1
ATOM 707 C CA . ALA A 1 95 ? 1.503 -1.905 -14.715 1.00 87.88 95 ALA A CA 1
ATOM 708 C C . ALA A 1 95 ? 0.875 -1.866 -13.306 1.00 87.88 95 ALA A C 1
ATOM 710 O O . ALA A 1 95 ? 0.946 -2.835 -12.544 1.00 87.88 95 ALA A O 1
ATOM 711 N N . GLY A 1 96 ? 0.247 -0.735 -12.971 1.00 87.69 96 GLY A N 1
ATOM 712 C CA . GLY A 1 96 ? -0.410 -0.493 -11.683 1.00 87.69 96 GLY A CA 1
ATOM 713 C C . GLY A 1 96 ? 0.529 -0.269 -10.491 1.00 87.69 96 GLY A C 1
ATOM 714 O O . GLY A 1 96 ? 0.073 -0.337 -9.351 1.00 87.69 96 GLY A O 1
ATOM 715 N N . THR A 1 97 ? 1.817 -0.023 -10.739 1.00 92.75 97 THR A N 1
ATOM 716 C CA . THR A 1 97 ? 2.733 0.596 -9.768 1.00 92.75 97 THR A CA 1
ATOM 717 C C . THR A 1 97 ? 2.861 2.094 -10.045 1.00 92.75 97 THR A C 1
ATOM 719 O O . THR A 1 97 ? 2.517 2.557 -11.133 1.00 92.75 97 THR A O 1
ATOM 722 N N . THR A 1 98 ? 3.362 2.853 -9.070 1.00 94.12 98 THR A N 1
ATOM 723 C CA . THR A 1 98 ? 3.731 4.263 -9.255 1.00 94.12 98 THR A CA 1
ATOM 724 C C . THR A 1 98 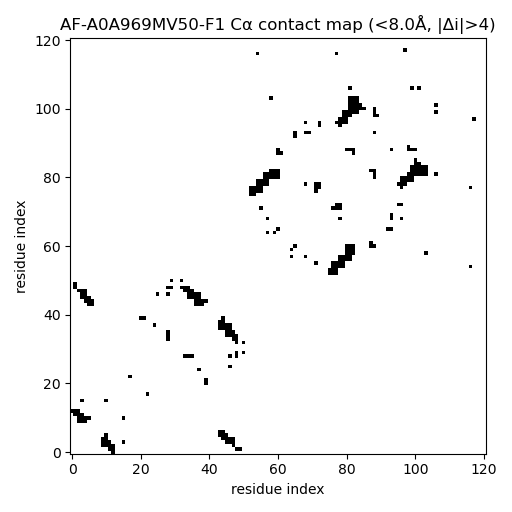? 5.228 4.355 -9.569 1.00 94.12 98 THR A C 1
ATOM 726 O O . THR A 1 98 ? 6.033 4.097 -8.668 1.00 94.12 98 THR A O 1
ATOM 729 N N . PRO A 1 99 ? 5.633 4.683 -10.809 1.00 94.06 99 PRO A N 1
ATOM 730 C CA . PRO A 1 99 ? 7.042 4.804 -11.168 1.00 94.06 99 PRO A CA 1
ATOM 731 C C . PRO A 1 99 ? 7.641 6.102 -10.614 1.00 94.06 99 PRO A C 1
ATOM 733 O O . PRO A 1 99 ? 7.036 7.168 -10.706 1.00 94.06 99 PRO A O 1
ATOM 736 N N . ILE A 1 100 ? 8.853 6.013 -10.070 1.00 94.81 100 ILE A N 1
ATOM 737 C CA . ILE A 1 100 ? 9.634 7.145 -9.571 1.00 94.81 100 ILE A CA 1
ATOM 738 C C . ILE A 1 100 ? 11.039 7.051 -10.169 1.00 94.81 100 ILE A C 1
ATOM 740 O O . ILE A 1 100 ? 11.830 6.173 -9.822 1.00 94.81 100 ILE A O 1
ATOM 744 N N . ALA A 1 101 ? 11.340 7.969 -11.085 1.00 95.06 101 ALA A N 1
ATOM 745 C CA . ALA A 1 101 ? 12.617 8.039 -11.785 1.00 95.06 101 ALA A CA 1
ATOM 746 C C . ALA A 1 101 ? 13.616 8.967 -11.068 1.00 95.06 101 ALA A C 1
ATOM 748 O O . ALA A 1 101 ? 14.082 9.948 -11.643 1.00 95.06 101 ALA A O 1
ATOM 749 N N . SER A 1 102 ? 13.912 8.682 -9.799 1.00 95.00 102 SER A N 1
ATOM 750 C CA . SER A 1 102 ? 14.865 9.441 -8.977 1.00 95.00 102 SER A CA 1
ATOM 751 C C . SER A 1 102 ? 15.765 8.515 -8.161 1.00 95.00 102 SER A C 1
ATOM 753 O O . SER A 1 102 ? 15.605 7.285 -8.181 1.00 95.00 102 SER A O 1
ATOM 755 N N . TRP A 1 103 ? 16.755 9.089 -7.474 1.00 95.94 103 TRP A N 1
ATOM 756 C CA . TRP A 1 103 ? 17.583 8.308 -6.561 1.00 95.94 103 TRP A CA 1
ATOM 757 C C . TRP A 1 103 ? 16.777 7.865 -5.326 1.00 95.94 103 TRP A C 1
ATOM 759 O O . TRP A 1 103 ? 15.827 8.541 -4.928 1.00 95.94 103 TRP A O 1
ATOM 769 N N . PRO A 1 104 ? 17.111 6.715 -4.708 1.00 94.19 104 PRO A N 1
ATOM 770 C CA . PRO A 1 104 ? 16.322 6.160 -3.607 1.00 94.19 104 PRO A CA 1
ATOM 771 C C . PRO A 1 104 ? 16.156 7.095 -2.408 1.00 94.19 104 PRO A C 1
ATOM 773 O O . PRO A 1 104 ? 15.089 7.135 -1.807 1.00 94.19 104 PRO A O 1
ATOM 776 N N . ASP A 1 105 ? 17.198 7.839 -2.060 1.00 95.38 105 ASP A N 1
ATOM 777 C CA . ASP A 1 105 ? 17.204 8.826 -0.982 1.00 95.38 105 ASP A CA 1
ATOM 778 C C . ASP A 1 105 ? 16.271 10.010 -1.269 1.00 95.38 105 ASP A C 1
ATOM 780 O O . ASP A 1 105 ? 15.487 10.393 -0.397 1.00 95.38 105 ASP A O 1
ATOM 784 N N . GLU A 1 106 ? 16.289 10.528 -2.498 1.00 94.38 106 GLU A N 1
ATOM 785 C CA . GLU A 1 106 ? 15.356 11.564 -2.959 1.00 94.38 106 GLU A CA 1
ATOM 786 C C . GLU A 1 106 ? 13.911 11.047 -2.901 1.00 94.38 106 GLU A C 1
ATOM 788 O O . GLU A 1 106 ? 13.057 11.642 -2.244 1.00 94.38 106 GLU A O 1
ATOM 793 N N . ALA A 1 107 ? 13.655 9.874 -3.491 1.00 92.88 107 ALA A N 1
ATOM 794 C CA . ALA A 1 107 ? 12.332 9.255 -3.510 1.00 92.88 107 ALA A CA 1
ATOM 795 C C . ALA A 1 107 ? 11.772 9.013 -2.101 1.00 92.88 107 ALA A C 1
ATOM 797 O O . ALA A 1 107 ? 10.606 9.299 -1.841 1.00 92.88 107 ALA A O 1
ATOM 798 N N . ILE A 1 108 ? 12.583 8.483 -1.181 1.00 92.00 108 ILE A N 1
ATOM 799 C CA . ILE A 1 108 ? 12.162 8.229 0.204 1.00 92.00 108 ILE A CA 1
ATOM 800 C C . ILE A 1 108 ? 11.844 9.545 0.920 1.00 92.00 108 ILE A C 1
ATOM 802 O O . ILE A 1 108 ? 10.860 9.603 1.658 1.00 92.00 108 ILE A O 1
ATOM 806 N N . THR A 1 109 ? 12.634 10.594 0.688 1.00 93.38 109 THR A N 1
ATOM 807 C CA . THR A 1 109 ? 12.426 11.915 1.298 1.00 93.38 109 THR A CA 1
ATOM 808 C C . THR A 1 109 ? 11.105 12.531 0.831 1.00 93.38 109 THR A C 1
ATOM 810 O O . THR A 1 109 ? 10.273 12.922 1.656 1.00 93.38 109 THR A O 1
ATOM 813 N N . ASP A 1 110 ? 10.857 12.521 -0.478 1.00 91.12 110 ASP A N 1
ATOM 814 C CA . ASP A 1 110 ? 9.624 13.039 -1.076 1.00 91.12 110 ASP A CA 1
ATOM 815 C C . ASP A 1 110 ? 8.398 12.244 -0.607 1.00 91.12 110 ASP A C 1
ATOM 817 O O . ASP A 1 110 ? 7.379 12.810 -0.188 1.00 91.12 110 ASP A O 1
ATOM 821 N N . LEU A 1 111 ? 8.510 10.914 -0.593 1.00 89.00 111 LEU A N 1
ATOM 822 C CA . LEU A 1 111 ? 7.446 10.019 -0.149 1.00 89.00 111 LEU A CA 1
ATOM 823 C C . LEU A 1 111 ? 7.145 10.156 1.346 1.00 89.00 111 LEU A C 1
ATOM 825 O O . LEU A 1 111 ? 5.976 10.034 1.716 1.00 89.00 111 LEU A O 1
ATOM 829 N N . ALA A 1 112 ? 8.146 10.412 2.188 1.00 84.38 112 ALA A N 1
ATOM 830 C CA . ALA A 1 112 ? 7.951 10.653 3.616 1.00 84.38 112 ALA A CA 1
ATOM 831 C C . ALA A 1 112 ? 7.239 11.987 3.882 1.00 84.38 112 ALA A C 1
ATOM 833 O O . ALA A 1 112 ? 6.443 12.082 4.814 1.00 84.38 112 ALA A O 1
ATOM 834 N N . SER A 1 113 ? 7.486 13.001 3.046 1.00 76.44 113 SER A N 1
ATOM 835 C CA . SER A 1 113 ? 6.802 14.297 3.143 1.00 76.44 113 SER A CA 1
ATOM 836 C C . SER A 1 113 ? 5.337 14.249 2.685 1.00 76.44 113 SER A C 1
ATOM 838 O O . SER A 1 113 ? 4.522 15.072 3.102 1.00 76.44 113 SER A O 1
ATOM 840 N N . THR A 1 114 ? 4.983 13.258 1.861 1.00 67.38 114 THR A N 1
ATOM 841 C CA . THR A 1 114 ? 3.637 13.093 1.308 1.00 67.38 114 THR A CA 1
ATOM 842 C C . THR A 1 114 ? 2.817 12.137 2.177 1.00 67.38 114 THR A C 1
ATOM 844 O O . THR A 1 114 ? 3.082 10.933 2.226 1.00 67.38 114 THR A O 1
ATOM 847 N N . ALA A 1 115 ? 1.801 12.671 2.860 1.00 56.78 115 ALA A N 1
ATOM 848 C CA . ALA A 1 115 ? 0.919 11.902 3.743 1.00 56.78 115 ALA A CA 1
ATOM 849 C C . ALA A 1 115 ? -0.140 11.065 2.994 1.00 56.78 115 ALA A C 1
ATOM 851 O O . ALA A 1 115 ? -0.715 10.150 3.579 1.00 56.78 115 ALA A O 1
ATOM 852 N N . GLU A 1 116 ? -0.394 11.350 1.713 1.00 56.84 116 GLU A N 1
ATOM 853 C CA . GLU A 1 116 ? -1.450 10.706 0.926 1.00 56.84 116 GLU A CA 1
ATOM 854 C C . GLU A 1 116 ? -0.862 9.774 -0.151 1.00 56.84 116 GLU A C 1
ATOM 856 O O . GLU A 1 116 ? 0.071 10.165 -0.859 1.00 56.84 116 GLU A O 1
ATOM 861 N N . PRO A 1 117 ? -1.351 8.527 -0.296 1.00 54.28 117 PRO A N 1
ATOM 862 C CA . PRO A 1 117 ? -0.985 7.706 -1.444 1.00 54.28 117 PRO A CA 1
ATOM 863 C C . PRO A 1 117 ? -1.475 8.370 -2.745 1.00 54.28 117 PRO A C 1
ATOM 865 O O . PRO A 1 117 ? -2.511 9.038 -2.730 1.00 54.28 117 PRO A O 1
ATOM 868 N N . PRO A 1 118 ? -0.770 8.185 -3.878 1.00 52.53 118 PRO A N 1
ATOM 869 C CA . PRO A 1 118 ? -1.231 8.694 -5.160 1.00 52.53 118 PRO A CA 1
ATOM 870 C C . PRO A 1 118 ? -2.612 8.108 -5.452 1.00 52.53 118 PRO A C 1
ATOM 872 O O . PRO A 1 118 ? -2.841 6.905 -5.285 1.00 52.53 118 PRO A O 1
ATOM 875 N N . SER A 1 119 ? -3.538 8.970 -5.864 1.00 48.19 119 SER A N 1
ATOM 876 C CA . SER A 1 119 ? -4.843 8.554 -6.359 1.00 48.19 119 SER A CA 1
ATOM 877 C C . SER A 1 119 ? -4.633 7.525 -7.468 1.00 48.19 119 SER A C 1
ATOM 879 O O . SER A 1 119 ? -3.883 7.761 -8.414 1.00 48.19 119 SER A O 1
ATOM 881 N N . SER A 1 120 ? -5.244 6.346 -7.313 1.00 43.97 120 SER A N 1
ATOM 882 C CA . SER A 1 120 ? -5.188 5.319 -8.354 1.00 43.97 120 SER A CA 1
ATOM 883 C C . SER A 1 120 ? -5.729 5.895 -9.673 1.00 43.97 120 SER A C 1
ATOM 885 O O . SER A 1 120 ? -6.732 6.613 -9.622 1.00 43.97 120 SER A O 1
ATOM 887 N N . PRO A 1 121 ? -5.076 5.620 -10.817 1.00 39.47 121 PRO A N 1
ATOM 888 C CA . PRO A 1 121 ? -5.595 5.977 -12.134 1.00 39.47 121 PRO A CA 1
ATOM 889 C C . PRO A 1 121 ? -6.831 5.153 -12.517 1.00 39.47 121 PRO A C 1
ATOM 891 O O . PRO A 1 121 ? -6.962 4.003 -12.032 1.00 39.47 121 PRO A O 1
#

Solvent-accessible surface area (backbone atoms only — not comparable to full-atom values): 7338 Å² total; per-residue (Å²): 136,68,58,45,48,46,92,91,42,77,33,51,82,88,62,63,85,74,43,72,66,56,50,51,53,52,50,56,23,56,78,63,74,38,66,48,77,47,80,54,96,93,38,76,33,49,47,66,61,85,75,76,64,55,78,41,81,45,80,52,55,48,85,74,40,37,64,48,52,52,52,39,46,76,73,50,35,46,39,34,37,30,25,63,50,53,83,44,46,74,39,81,74,46,75,91,47,46,67,37,67,35,50,68,69,58,48,52,53,56,52,70,72,46,90,67,80,80,80,80,130

pLDDT: mean 80.72, std 16.14, range [39.47, 96.12]

Nearest PDB structures (foldseek):
  2we7-assembly2_B-2  TM=7.908E-01  e=4.720E-06  Mycolicibacterium smegmatis MC2 155
  2we8-assembly1_A-2  TM=7.763E-01  e=1.754E-05  Mycolicibacterium smegmatis MC2 155
  2we8-assembly2_B-3  TM=7.931E-01  e=2.135E-05  Mycolicibacterium smegmatis MC2 155
  2we7-assembly1_A-3  TM=8.110E-01  e=2.965E-05  Mycolicibacterium smegmatis MC2 155
  3on5-assembly1_B  TM=7.258E-01  e=2.407E-03  Halalkalibacterium halodurans